Protein AF-A0A8J8DE01-F1 (afdb_monomer_lite)

Secondary structure (DSSP, 8-state):
--HHHHHHHHHHHHSSPP--S-SGGGSTT---S--TT-HHHHHHHHHHHGGGGGTPPPPP------TTSSHHHHHHHHHHHHHHHHHHTT---------TTT-

Sequence (103 aa):
MDDNYLDSIFEKYLHDKKIFKNKEVLRHSYTPRELPHRREQIENLAHILVPVLRGETPSNVFVYGKTGTGKTVTIKFVTEELKKISQKYNVPVDVIYVNCEIV

Structure (mmCIF, N/CA/C/O backbone):
data_AF-A0A8J8DE01-F1
#
_entry.id   AF-A0A8J8DE01-F1
#
loop_
_atom_site.group_PDB
_atom_site.id
_atom_site.type_symbol
_atom_site.label_atom_id
_atom_site.label_alt_id
_atom_site.label_comp_id
_atom_site.label_asym_id
_atom_site.label_entity_id
_atom_site.label_seq_id
_atom_site.pdbx_PDB_ins_code
_atom_site.Cartn_x
_atom_site.Cartn_y
_atom_site.Cartn_z
_atom_site.occupancy
_atom_site.B_iso_or_equiv
_atom_site.auth_seq_id
_atom_site.auth_comp_id
_atom_site.auth_asym_id
_atom_site.auth_atom_id
_atom_site.pdbx_PDB_model_num
ATOM 1 N N . MET A 1 1 ? -6.952 -24.164 -40.748 1.00 56.97 1 MET A N 1
ATOM 2 C CA . MET A 1 1 ? -5.780 -23.927 -39.883 1.00 56.97 1 MET A CA 1
ATOM 3 C C . MET A 1 1 ? -5.705 -25.150 -39.008 1.00 56.97 1 MET A C 1
ATOM 5 O O . MET A 1 1 ? -6.675 -25.399 -38.311 1.00 56.97 1 MET A O 1
ATOM 9 N N . ASP A 1 2 ? -4.666 -25.961 -39.166 1.00 64.50 2 ASP A N 1
ATOM 10 C CA . ASP A 1 2 ? -4.560 -27.236 -38.457 1.00 64.50 2 ASP A CA 1
ATOM 11 C C . ASP A 1 2 ? -4.317 -26.967 -36.969 1.00 64.50 2 ASP A C 1
ATOM 13 O O . ASP A 1 2 ? -3.344 -26.292 -36.625 1.00 64.50 2 ASP A O 1
ATOM 17 N N . ASP A 1 3 ? -5.185 -27.486 -36.098 1.00 65.81 3 ASP A N 1
ATOM 18 C CA . ASP A 1 3 ? -5.088 -27.327 -34.637 1.00 65.81 3 ASP A CA 1
ATOM 19 C C . ASP A 1 3 ? -3.693 -27.728 -34.104 1.00 65.81 3 ASP A C 1
ATOM 21 O O . ASP A 1 3 ? -3.128 -27.061 -33.239 1.00 65.81 3 ASP A O 1
ATOM 25 N N . ASN A 1 4 ? -3.047 -28.704 -34.754 1.00 76.12 4 ASN A N 1
ATOM 26 C CA . ASN A 1 4 ? -1.688 -29.169 -34.449 1.00 76.12 4 ASN A CA 1
ATOM 27 C C . ASN A 1 4 ? -0.580 -28.104 -34.606 1.00 76.12 4 ASN A C 1
ATOM 29 O O . ASN A 1 4 ? 0.492 -28.233 -34.010 1.00 76.12 4 ASN A O 1
ATOM 33 N N . TYR A 1 5 ? -0.784 -27.061 -35.420 1.00 85.12 5 TYR A N 1
ATOM 34 C CA . TYR A 1 5 ? 0.224 -26.011 -35.611 1.00 85.12 5 TYR A CA 1
ATOM 35 C C . TYR A 1 5 ? 0.331 -25.111 -34.378 1.00 85.12 5 TYR A C 1
ATOM 37 O O . TYR A 1 5 ? 1.440 -24.810 -33.929 1.00 85.12 5 TYR A O 1
ATOM 45 N N . LEU A 1 6 ? -0.811 -24.718 -33.807 1.00 85.25 6 LEU A N 1
ATOM 46 C CA . LEU A 1 6 ? -0.847 -23.894 -32.600 1.00 85.25 6 LEU A CA 1
ATOM 47 C C . LEU A 1 6 ? -0.231 -24.644 -31.418 1.00 85.25 6 LEU A C 1
ATOM 49 O O . LEU A 1 6 ? 0.622 -24.079 -30.734 1.00 85.25 6 LEU A O 1
ATOM 53 N N . ASP A 1 7 ? -0.567 -25.923 -31.255 1.00 86.62 7 ASP A N 1
ATOM 54 C CA . ASP A 1 7 ? -0.002 -26.776 -30.204 1.00 86.62 7 ASP A CA 1
ATOM 55 C C . ASP A 1 7 ? 1.530 -26.835 -30.289 1.00 86.62 7 ASP A C 1
ATOM 57 O O . ASP A 1 7 ? 2.225 -26.611 -29.297 1.00 86.62 7 ASP A O 1
ATOM 61 N N . SER A 1 8 ? 2.079 -27.007 -31.497 1.00 85.81 8 SER A N 1
ATOM 62 C CA . SER A 1 8 ? 3.534 -27.040 -31.711 1.00 85.81 8 SER A CA 1
ATOM 63 C C . SER A 1 8 ? 4.242 -25.719 -31.368 1.00 85.81 8 SER A C 1
ATOM 65 O O . SER A 1 8 ? 5.381 -25.718 -30.892 1.00 85.81 8 SER A O 1
ATOM 67 N N . ILE A 1 9 ? 3.570 -24.580 -31.578 1.00 90.19 9 ILE A N 1
ATOM 68 C CA . ILE A 1 9 ? 4.089 -23.252 -31.234 1.00 90.19 9 ILE A CA 1
ATOM 69 C C . ILE A 1 9 ? 4.094 -23.056 -29.719 1.00 90.19 9 ILE A C 1
ATOM 71 O O . ILE A 1 9 ? 5.094 -22.589 -29.165 1.00 90.19 9 ILE A O 1
ATOM 75 N N . PHE A 1 10 ? 2.992 -23.391 -29.046 1.00 88.00 10 PHE A N 1
ATOM 76 C CA . PHE A 1 10 ? 2.889 -23.229 -27.598 1.00 88.00 10 PHE A CA 1
ATOM 77 C C . PHE A 1 10 ? 3.872 -24.140 -26.860 1.00 88.00 10 PHE A C 1
ATOM 79 O O . PHE A 1 10 ? 4.548 -23.659 -25.951 1.00 88.00 10 PHE A O 1
ATOM 86 N N . GLU A 1 11 ? 4.039 -25.391 -27.299 1.00 86.62 11 GLU A N 1
ATOM 87 C CA . GLU A 1 11 ? 5.036 -26.328 -26.758 1.00 86.62 11 GLU A CA 1
ATOM 88 C C . GLU A 1 11 ? 6.465 -25.775 -26.865 1.00 86.62 11 GLU A C 1
ATOM 90 O O . GLU A 1 11 ? 7.221 -25.759 -25.888 1.00 86.62 11 GLU A O 1
ATOM 95 N N . LYS A 1 12 ? 6.824 -25.207 -28.024 1.00 86.56 12 LYS A N 1
ATOM 96 C CA . LYS A 1 12 ? 8.128 -24.558 -28.221 1.00 86.56 12 LYS A CA 1
ATOM 97 C C . LYS A 1 12 ? 8.368 -23.430 -27.210 1.00 86.56 12 LYS A C 1
ATOM 99 O O . LYS A 1 12 ? 9.448 -23.354 -26.629 1.00 86.56 12 LYS A O 1
ATOM 104 N N . TYR A 1 13 ? 7.377 -22.569 -26.978 1.00 85.50 13 TYR A N 1
ATOM 105 C CA . TYR A 1 13 ? 7.506 -21.453 -26.033 1.00 85.50 13 TYR A CA 1
ATOM 106 C C . TYR A 1 13 ? 7.417 -21.875 -24.560 1.00 85.50 13 TYR A C 1
ATOM 108 O O . TYR A 1 13 ? 7.962 -21.190 -23.691 1.00 85.50 13 TYR A O 1
ATOM 116 N N . LEU A 1 14 ? 6.753 -22.991 -24.251 1.00 83.06 14 LEU A N 1
ATOM 117 C CA . LEU A 1 14 ? 6.663 -23.529 -22.893 1.00 83.06 14 LEU A CA 1
ATOM 118 C C . LEU A 1 14 ? 8.020 -24.066 -22.409 1.00 83.06 14 LEU A C 1
ATOM 120 O O . LEU A 1 14 ? 8.375 -23.895 -21.235 1.00 83.06 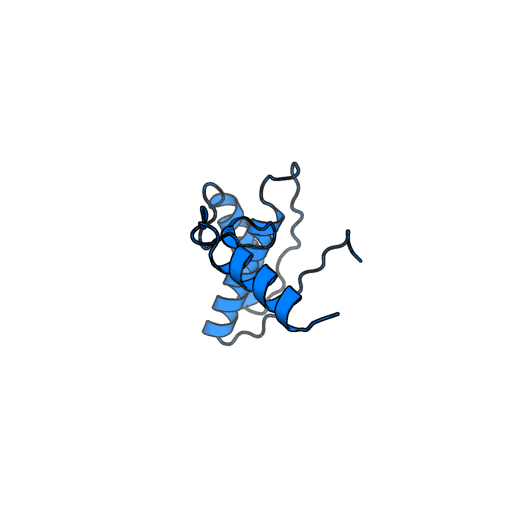14 LEU A O 1
ATOM 124 N N . HIS A 1 15 ? 8.767 -24.687 -23.326 1.00 81.19 15 HIS A N 1
ATOM 125 C CA . HIS A 1 15 ? 10.053 -25.334 -23.071 1.00 81.19 15 HIS A CA 1
ATOM 126 C C . HIS A 1 15 ? 11.275 -24.415 -23.217 1.00 81.19 15 HIS A C 1
ATOM 128 O O . HIS A 1 15 ? 12.392 -24.834 -22.897 1.00 81.19 15 HIS A O 1
ATOM 134 N N . ASP A 1 16 ? 11.089 -23.160 -23.632 1.00 81.56 16 ASP A N 1
ATOM 135 C CA . ASP A 1 16 ? 12.172 -22.179 -23.676 1.00 81.56 16 ASP A CA 1
ATOM 136 C C . ASP A 1 16 ? 12.808 -21.976 -22.290 1.00 81.56 16 ASP A C 1
ATOM 138 O O . ASP A 1 16 ? 12.145 -21.927 -21.245 1.00 81.56 16 ASP A O 1
ATOM 142 N N . LYS A 1 17 ? 14.139 -21.832 -22.270 1.00 79.69 17 LYS A N 1
ATOM 143 C CA . LYS A 1 17 ? 14.902 -21.638 -21.029 1.00 79.69 17 LYS A CA 1
ATOM 144 C C . LYS A 1 17 ? 14.420 -20.389 -20.288 1.00 79.69 17 LYS A C 1
ATOM 146 O O . LYS A 1 17 ? 14.578 -19.258 -20.748 1.00 79.69 17 LYS A O 1
ATOM 151 N N . LYS A 1 18 ? 13.893 -20.586 -19.079 1.00 82.00 18 LYS A N 1
ATOM 152 C CA . LYS A 1 18 ? 13.427 -19.496 -18.213 1.00 82.00 18 LYS A CA 1
ATOM 153 C C . LYS A 1 18 ? 14.609 -18.877 -17.460 1.00 82.00 18 LYS A C 1
ATOM 155 O O . LYS A 1 18 ? 15.245 -19.543 -16.653 1.00 82.00 18 LYS A O 1
ATOM 160 N N . ILE A 1 19 ? 14.872 -17.587 -17.692 1.00 88.50 19 ILE A N 1
ATOM 161 C CA . ILE A 1 19 ? 15.875 -16.803 -16.935 1.00 88.50 19 ILE A CA 1
ATOM 162 C C . ILE A 1 19 ? 15.341 -16.414 -15.546 1.00 88.50 19 ILE A C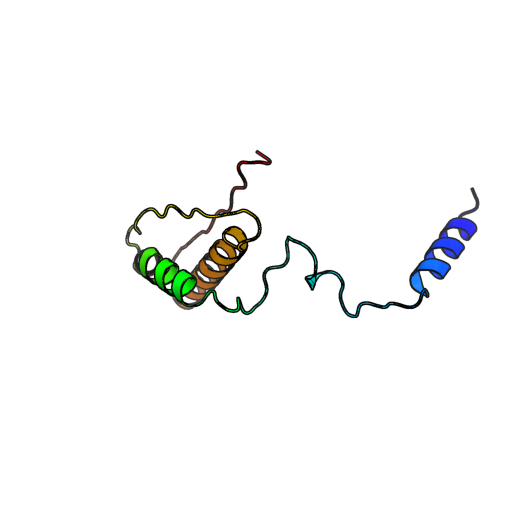 1
ATOM 164 O O . ILE A 1 19 ? 16.076 -16.369 -14.565 1.00 88.50 19 ILE A O 1
ATOM 168 N N . PHE A 1 20 ? 14.042 -16.130 -15.452 1.00 89.31 20 PHE A N 1
ATOM 169 C CA . PHE A 1 20 ? 13.410 -15.647 -14.229 1.00 89.31 20 PHE A CA 1
ATOM 170 C C . PHE A 1 20 ? 12.743 -16.792 -13.472 1.00 89.31 20 PHE A C 1
ATOM 172 O O . PHE A 1 20 ? 11.930 -17.517 -14.044 1.00 89.31 20 PHE A O 1
ATOM 179 N N . LYS A 1 21 ? 13.002 -16.886 -12.162 1.00 88.69 21 LYS A N 1
ATOM 180 C CA . LYS A 1 21 ? 12.271 -17.794 -11.265 1.00 88.69 21 LYS A CA 1
ATOM 181 C C . LYS A 1 21 ? 10.805 -17.377 -11.101 1.00 88.69 21 LYS A C 1
ATOM 183 O O . LYS A 1 21 ? 9.922 -18.224 -11.100 1.00 88.69 21 LYS A O 1
ATOM 188 N N . ASN A 1 22 ? 10.549 -16.076 -10.971 1.00 88.94 22 ASN A N 1
ATOM 189 C CA . ASN A 1 22 ? 9.207 -15.504 -10.936 1.00 88.94 22 ASN A CA 1
ATOM 190 C C . ASN A 1 22 ? 9.249 -14.086 -11.527 1.00 88.94 22 ASN A C 1
ATOM 192 O O . ASN A 1 22 ? 9.898 -13.216 -10.957 1.00 88.94 22 ASN A O 1
ATOM 196 N N . LYS A 1 23 ? 8.586 -13.854 -12.666 1.00 89.31 23 LYS A N 1
ATOM 197 C CA . LYS A 1 23 ? 8.515 -12.523 -13.302 1.00 89.31 23 LYS A CA 1
ATOM 198 C C . LYS A 1 23 ? 7.512 -11.591 -12.618 1.00 89.31 23 LYS A C 1
ATOM 200 O O . LYS A 1 23 ? 7.631 -10.378 -12.746 1.00 89.31 23 LYS A O 1
ATOM 205 N N . GLU A 1 24 ? 6.550 -12.137 -11.877 1.00 89.31 24 GLU A N 1
ATOM 206 C CA . GLU A 1 24 ? 5.452 -11.365 -11.289 1.00 89.31 24 GLU A CA 1
ATOM 207 C C . GLU A 1 24 ? 5.938 -10.362 -10.237 1.00 89.31 24 GLU A C 1
ATOM 209 O O . GLU A 1 24 ? 5.371 -9.282 -10.118 1.00 89.31 24 GLU A O 1
ATOM 214 N N . VAL A 1 25 ? 7.047 -10.658 -9.548 1.00 90.56 25 VAL A N 1
ATOM 215 C CA . VAL A 1 25 ? 7.642 -9.755 -8.543 1.00 90.56 25 VAL A CA 1
ATOM 216 C C . VAL A 1 25 ? 8.202 -8.459 -9.138 1.00 90.56 25 VAL A C 1
ATOM 218 O O . VAL A 1 25 ? 8.464 -7.515 -8.401 1.00 90.56 25 VAL A O 1
ATOM 221 N N . LEU A 1 26 ? 8.407 -8.412 -10.458 1.00 89.50 26 LEU A N 1
ATOM 222 C CA . LEU A 1 26 ? 8.908 -7.236 -11.174 1.00 89.50 26 LEU A CA 1
ATOM 223 C C . LEU A 1 26 ? 7.776 -6.356 -11.719 1.00 89.50 26 LEU A C 1
ATOM 225 O O . LEU A 1 26 ? 8.040 -5.290 -12.275 1.00 89.50 26 LEU A O 1
ATOM 229 N N . ARG A 1 27 ? 6.513 -6.786 -11.603 1.00 89.31 27 ARG A N 1
ATOM 230 C CA . ARG A 1 27 ? 5.378 -5.977 -12.053 1.00 89.31 27 ARG A CA 1
ATOM 231 C C . ARG A 1 27 ? 5.160 -4.799 -11.110 1.00 89.31 27 ARG A C 1
ATOM 233 O O . ARG A 1 27 ? 5.225 -4.939 -9.896 1.00 89.31 27 ARG A O 1
ATOM 240 N N . HIS A 1 28 ? 4.762 -3.660 -11.670 1.00 82.56 28 HIS A N 1
ATOM 241 C CA . HIS A 1 28 ? 4.399 -2.454 -10.912 1.00 82.56 28 HIS A CA 1
ATOM 242 C C . HIS A 1 28 ? 3.246 -2.665 -9.915 1.00 82.56 28 HIS A C 1
ATOM 244 O O . HIS A 1 28 ? 3.092 -1.896 -8.970 1.00 82.56 28 HIS A O 1
ATOM 250 N N . SER A 1 29 ? 2.418 -3.689 -10.135 1.00 82.88 29 SER A N 1
ATOM 251 C CA . SER A 1 29 ? 1.315 -4.068 -9.253 1.00 82.88 29 SER A CA 1
ATOM 252 C C . SER A 1 29 ? 1.754 -4.887 -8.039 1.00 82.88 29 SER A C 1
ATOM 254 O O . SER A 1 29 ? 0.937 -5.119 -7.153 1.00 82.88 29 SER A O 1
ATOM 256 N N . TYR A 1 30 ? 3.003 -5.358 -8.001 1.00 86.94 30 TYR A N 1
ATOM 257 C CA . TYR A 1 30 ? 3.507 -6.170 -6.905 1.00 86.94 30 TYR A CA 1
ATOM 258 C C . TYR A 1 30 ? 3.865 -5.297 -5.698 1.00 86.94 30 TYR A C 1
ATOM 260 O O . TYR A 1 30 ? 4.731 -4.424 -5.775 1.00 86.94 30 TYR A O 1
ATOM 268 N N . THR A 1 31 ? 3.222 -5.570 -4.564 1.00 85.81 31 THR A N 1
ATOM 269 C CA . THR A 1 31 ? 3.585 -4.997 -3.263 1.00 85.81 31 THR A CA 1
ATOM 270 C C . THR A 1 31 ? 4.487 -6.001 -2.530 1.00 85.81 31 THR A C 1
ATOM 272 O O . THR A 1 31 ? 4.038 -7.111 -2.235 1.00 85.81 31 THR A O 1
ATOM 275 N N . PRO A 1 32 ? 5.763 -5.676 -2.246 1.00 86.12 32 PRO A N 1
ATOM 276 C CA . PRO A 1 32 ? 6.650 -6.567 -1.506 1.00 86.12 32 PRO A CA 1
ATOM 277 C C . PRO A 1 32 ? 6.247 -6.658 -0.027 1.00 86.12 32 PRO A C 1
ATOM 279 O O . PRO A 1 32 ? 5.586 -5.775 0.512 1.00 86.12 32 PRO A O 1
ATOM 282 N N . ARG A 1 33 ? 6.703 -7.719 0.653 1.00 85.25 33 ARG A N 1
ATOM 283 C CA . ARG A 1 33 ? 6.456 -7.925 2.094 1.00 85.25 33 ARG A CA 1
ATOM 284 C C . ARG A 1 33 ? 7.197 -6.939 2.996 1.00 85.25 33 ARG A C 1
ATOM 286 O O . ARG A 1 33 ? 6.774 -6.716 4.120 1.00 85.25 33 ARG A O 1
ATOM 293 N N . GLU A 1 34 ? 8.312 -6.397 2.524 1.00 87.31 34 GLU A N 1
ATOM 294 C CA . GLU A 1 34 ? 9.086 -5.384 3.232 1.00 87.31 34 GLU A CA 1
ATOM 295 C C . GLU A 1 34 ? 9.413 -4.250 2.264 1.00 87.31 34 GLU A C 1
ATOM 297 O O . GLU A 1 34 ? 9.769 -4.487 1.106 1.00 87.31 34 GLU A O 1
ATOM 302 N N . LEU A 1 35 ? 9.292 -3.015 2.752 1.00 89.75 35 LEU A N 1
ATOM 303 C CA . LEU A 1 35 ? 9.677 -1.811 2.029 1.00 89.75 35 LEU A CA 1
ATOM 304 C C . LEU A 1 35 ? 10.969 -1.249 2.638 1.00 89.75 35 LEU A C 1
ATOM 306 O O . LEU A 1 35 ? 10.918 -0.564 3.668 1.00 89.75 35 LEU A O 1
ATOM 310 N N . PRO A 1 36 ? 12.138 -1.524 2.029 1.00 89.38 36 PRO A N 1
ATOM 311 C CA . PRO A 1 36 ? 13.400 -1.026 2.553 1.00 89.38 36 PRO A CA 1
ATOM 312 C C . PRO A 1 36 ? 13.413 0.508 2.533 1.00 89.38 36 PRO A C 1
ATOM 314 O O . PRO A 1 36 ? 12.859 1.142 1.635 1.00 89.38 36 PRO A O 1
ATOM 317 N N . HIS A 1 37 ? 14.042 1.110 3.546 1.00 91.44 37 HIS A N 1
ATOM 318 C CA . HIS A 1 37 ? 14.181 2.568 3.701 1.00 91.44 37 HIS A CA 1
ATOM 319 C C . HIS A 1 37 ? 12.861 3.360 3.793 1.00 91.44 37 HIS A C 1
ATOM 321 O O . HIS A 1 37 ? 12.860 4.572 3.594 1.00 91.44 37 HIS A O 1
ATOM 327 N N . ARG A 1 38 ? 11.737 2.700 4.112 1.00 94.12 38 ARG A N 1
ATOM 328 C CA . ARG A 1 38 ? 10.417 3.343 4.268 1.00 94.12 38 ARG A CA 1
ATOM 329 C C . ARG A 1 38 ? 9.842 3.282 5.683 1.00 94.12 38 ARG A C 1
ATOM 331 O O . ARG A 1 38 ? 8.701 3.681 5.885 1.00 94.12 38 ARG A O 1
ATOM 338 N N . ARG A 1 39 ? 10.628 2.821 6.664 1.00 93.81 39 ARG A N 1
ATOM 339 C CA . ARG A 1 39 ? 10.175 2.601 8.052 1.00 93.81 39 ARG A CA 1
ATOM 340 C C . ARG A 1 39 ? 9.550 3.844 8.682 1.00 93.81 39 ARG A C 1
ATOM 342 O O . ARG A 1 39 ? 8.434 3.760 9.166 1.00 93.81 39 ARG A O 1
ATOM 349 N N . GLU A 1 40 ? 10.213 4.991 8.584 1.00 95.69 40 GLU A N 1
ATOM 350 C CA . GLU A 1 40 ? 9.714 6.251 9.152 1.00 95.69 40 GLU A CA 1
ATOM 351 C C . GLU A 1 40 ? 8.370 6.676 8.533 1.00 95.69 40 GLU A C 1
ATOM 353 O O . GLU A 1 40 ? 7.438 7.052 9.236 1.00 95.69 40 GLU A O 1
ATOM 358 N N . GLN A 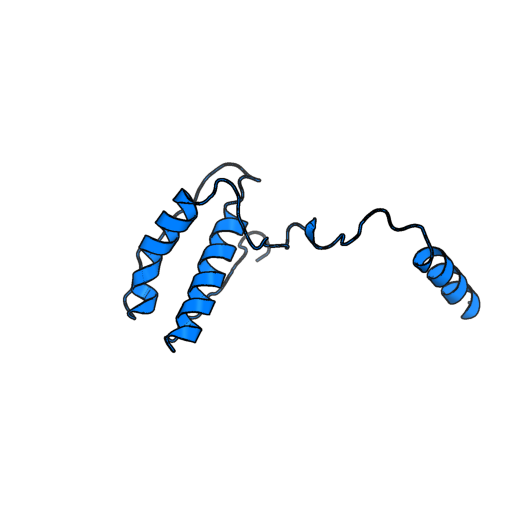1 41 ? 8.226 6.573 7.205 1.00 95.81 41 GLN A N 1
ATOM 359 C CA . GLN A 1 41 ? 6.962 6.929 6.550 1.00 95.81 41 GLN A CA 1
ATOM 360 C C . GLN A 1 41 ? 5.840 5.940 6.888 1.00 95.81 41 GLN A C 1
ATOM 362 O O . GLN A 1 41 ? 4.690 6.354 7.015 1.00 95.81 41 GLN A O 1
ATOM 367 N N . ILE A 1 42 ? 6.169 4.654 7.045 1.00 95.94 42 ILE A N 1
ATOM 368 C CA . ILE A 1 42 ? 5.231 3.619 7.496 1.00 95.94 42 ILE A CA 1
ATOM 369 C C . ILE A 1 42 ? 4.755 3.918 8.918 1.00 95.94 42 ILE A C 1
ATOM 371 O O . ILE A 1 42 ? 3.554 3.894 9.166 1.00 95.94 42 ILE A O 1
ATOM 375 N N . GLU A 1 43 ? 5.672 4.238 9.829 1.00 96.25 43 GLU A N 1
ATOM 376 C CA . GLU A 1 43 ? 5.365 4.548 11.227 1.00 96.25 43 GLU A CA 1
ATOM 377 C C . GLU A 1 43 ? 4.483 5.795 11.350 1.00 96.25 43 GLU A C 1
ATOM 379 O O . GLU A 1 43 ? 3.450 5.755 12.017 1.00 96.25 43 GLU A O 1
ATOM 384 N N . ASN A 1 44 ? 4.810 6.859 10.614 1.00 96.31 44 ASN A N 1
ATOM 385 C CA . ASN A 1 44 ? 4.007 8.081 10.586 1.00 96.31 44 ASN A CA 1
ATOM 386 C C . ASN A 1 44 ? 2.586 7.829 10.061 1.00 96.31 44 ASN A C 1
ATOM 388 O O . ASN A 1 44 ? 1.612 8.292 10.656 1.00 96.31 44 ASN A O 1
ATOM 392 N N . LEU A 1 45 ? 2.443 7.074 8.965 1.00 96.69 45 LEU A N 1
ATOM 393 C CA . LEU A 1 45 ? 1.125 6.710 8.436 1.00 96.69 45 LEU A CA 1
ATOM 394 C C . LEU A 1 45 ? 0.345 5.834 9.420 1.00 96.69 45 LEU A C 1
ATOM 396 O O . LEU A 1 45 ? -0.840 6.075 9.638 1.00 96.69 45 LEU A O 1
ATOM 400 N N . ALA A 1 46 ? 0.997 4.848 10.039 1.00 95.56 46 ALA A N 1
ATOM 401 C CA . ALA A 1 46 ? 0.367 3.977 11.024 1.00 95.56 46 ALA A CA 1
ATOM 402 C C . ALA A 1 46 ? -0.125 4.771 12.242 1.00 95.56 46 ALA A C 1
ATOM 404 O O . ALA A 1 46 ? -1.257 4.574 12.676 1.00 95.56 46 ALA A O 1
ATOM 405 N N . HIS A 1 47 ? 0.678 5.711 12.747 1.00 95.94 47 HIS A N 1
ATOM 406 C CA . HIS A 1 47 ? 0.298 6.580 13.859 1.00 95.94 47 HIS A CA 1
ATOM 407 C C . HIS A 1 47 ? -0.939 7.431 13.532 1.00 95.94 47 HIS A C 1
ATOM 409 O O . HIS A 1 47 ? -1.827 7.575 14.367 1.00 95.94 47 HIS A O 1
ATOM 415 N N . ILE A 1 48 ? -1.036 7.962 12.309 1.00 96.50 48 ILE A N 1
ATOM 416 C CA . ILE A 1 48 ? -2.193 8.765 11.884 1.00 96.50 48 ILE A CA 1
ATOM 417 C C . ILE A 1 48 ? -3.452 7.904 11.700 1.00 96.50 48 ILE A C 1
ATOM 419 O O . ILE A 1 48 ? -4.557 8.365 11.983 1.00 96.50 48 ILE A O 1
ATOM 423 N N . LEU A 1 49 ? -3.299 6.661 11.233 1.00 96.00 49 LEU A N 1
ATOM 424 C CA . LEU A 1 49 ? -4.414 5.762 10.922 1.00 96.00 49 LEU A CA 1
ATOM 425 C C . LEU A 1 49 ? -4.869 4.896 12.105 1.00 96.00 49 LEU A C 1
ATOM 427 O O . LEU A 1 49 ? -5.967 4.344 12.054 1.00 96.00 49 LEU A O 1
ATOM 431 N N . VAL A 1 50 ? -4.085 4.795 13.185 1.00 94.62 50 VAL A N 1
ATOM 432 C CA . VAL A 1 50 ? -4.441 3.997 14.372 1.00 94.62 50 VAL A CA 1
ATOM 433 C C . VAL A 1 50 ? -5.808 4.332 14.999 1.00 94.62 50 VAL A C 1
ATOM 435 O O . VAL A 1 50 ? -6.440 3.391 15.488 1.00 94.62 50 VAL A O 1
ATOM 438 N N . PRO A 1 51 ? -6.330 5.583 14.974 1.00 95.62 51 PRO A N 1
ATOM 439 C CA . PRO A 1 51 ? -7.650 5.890 15.536 1.00 95.62 51 PRO A CA 1
ATOM 440 C C . PRO A 1 51 ? -8.783 5.080 14.888 1.00 95.62 51 PRO A C 1
ATOM 442 O O . PRO A 1 51 ? -9.730 4.698 15.572 1.00 95.62 51 PRO A O 1
ATOM 445 N N . VAL A 1 52 ? -8.638 4.693 13.614 1.00 94.62 52 VAL A N 1
ATOM 446 C CA . VAL A 1 52 ? -9.617 3.853 12.896 1.00 94.62 52 VAL A CA 1
ATOM 447 C C . VAL A 1 52 ? -9.862 2.529 13.622 1.00 94.62 52 VAL A C 1
ATOM 449 O O . VAL A 1 52 ? -10.991 2.050 13.686 1.00 94.62 52 VAL A O 1
ATOM 452 N N . LEU A 1 53 ? -8.823 1.949 14.231 1.00 93.88 53 LEU A N 1
ATOM 453 C CA . LEU A 1 53 ? -8.937 0.695 14.984 1.00 93.88 53 LEU A CA 1
ATOM 454 C C . LEU A 1 53 ? -9.702 0.854 16.306 1.00 93.88 53 LEU A C 1
ATOM 456 O O . LEU A 1 53 ? -10.104 -0.143 16.898 1.00 93.88 53 LEU A O 1
ATOM 460 N N . ARG A 1 54 ? -9.905 2.088 16.774 1.00 92.56 54 ARG A N 1
ATOM 461 C CA . ARG A 1 54 ? -10.714 2.421 17.955 1.00 92.56 54 ARG A CA 1
ATOM 462 C C . ARG A 1 54 ? -12.134 2.858 17.584 1.00 92.56 54 ARG A C 1
ATOM 464 O O . ARG A 1 54 ? -12.911 3.184 18.473 1.00 92.56 54 ARG A O 1
ATOM 471 N N . GLY A 1 55 ? -12.474 2.870 16.292 1.00 90.56 55 GLY A N 1
ATOM 472 C CA . GLY A 1 55 ? -13.727 3.442 15.795 1.00 90.56 55 GLY A CA 1
ATOM 473 C C . GLY A 1 55 ? -13.734 4.975 15.784 1.00 90.56 55 GLY A C 1
ATOM 474 O O . GLY A 1 55 ? -14.797 5.580 15.687 1.00 90.56 55 GLY A O 1
ATOM 475 N N . GLU A 1 56 ? -12.564 5.605 15.891 1.00 93.81 56 GLU A N 1
ATOM 476 C CA . GLU A 1 56 ? -12.395 7.055 15.838 1.00 93.81 56 GLU A CA 1
ATOM 477 C C . GLU A 1 56 ? -12.021 7.506 14.418 1.00 93.81 56 GLU A C 1
ATOM 479 O O . GLU A 1 56 ? -11.428 6.762 13.631 1.00 93.81 56 GLU A O 1
ATOM 484 N N . THR A 1 57 ? -12.332 8.759 14.089 1.00 93.50 57 THR A N 1
ATOM 485 C CA . THR A 1 57 ? -11.978 9.351 12.795 1.00 93.50 57 THR A CA 1
ATOM 486 C C . THR A 1 57 ? -10.481 9.690 12.751 1.00 93.50 57 THR A C 1
ATOM 488 O O . THR A 1 57 ? -10.021 10.468 13.590 1.00 93.50 57 THR A O 1
ATOM 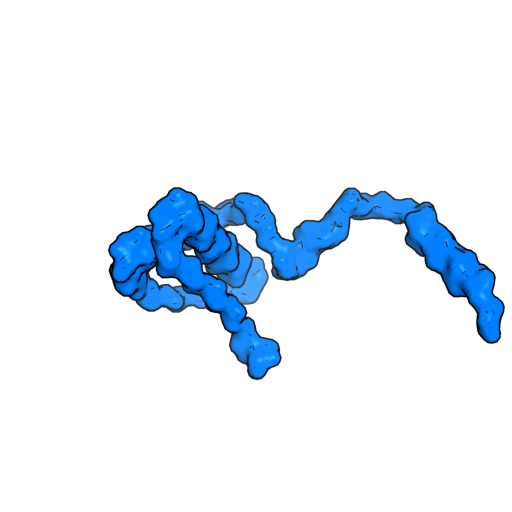491 N N . PRO A 1 58 ? -9.702 9.166 11.785 1.00 94.19 58 PRO A N 1
ATOM 492 C CA . PRO A 1 58 ? -8.298 9.531 11.622 1.00 94.19 58 PRO A CA 1
ATOM 493 C C . PRO A 1 58 ? -8.153 10.918 10.986 1.00 94.19 58 PRO A C 1
ATOM 495 O O . PRO A 1 58 ? -9.070 11.434 10.343 1.00 94.19 58 PRO A O 1
ATOM 498 N N . SER A 1 59 ? -6.960 11.500 11.090 1.00 94.88 59 SER A N 1
ATOM 499 C CA . SER A 1 59 ? -6.634 12.727 10.358 1.00 94.88 59 SER A CA 1
ATOM 500 C C . SER A 1 59 ? -6.446 12.457 8.864 1.00 94.88 59 SER A C 1
ATOM 502 O O . SER A 1 59 ? -5.880 11.440 8.462 1.00 94.88 59 SER A O 1
ATOM 504 N N . ASN A 1 60 ? -6.855 13.418 8.033 1.00 95.44 60 ASN A N 1
ATOM 505 C CA . ASN A 1 60 ? -6.572 13.389 6.599 1.00 95.44 60 ASN A CA 1
ATOM 506 C C . ASN A 1 60 ? -5.063 13.511 6.340 1.00 95.44 60 ASN A C 1
ATOM 508 O O . ASN A 1 60 ? -4.381 14.326 6.961 1.00 95.44 60 ASN A O 1
ATOM 512 N N . VAL A 1 61 ? -4.552 12.732 5.383 1.00 95.75 61 VAL A N 1
ATOM 513 C CA . VAL A 1 61 ? -3.129 12.705 5.018 1.00 95.75 61 VAL A CA 1
ATOM 514 C C . VAL A 1 61 ? -2.951 13.126 3.566 1.00 95.75 61 VAL A C 1
ATOM 516 O O . VAL A 1 61 ? -3.592 12.579 2.672 1.00 95.75 61 VAL A O 1
ATOM 519 N N . PHE A 1 62 ? -2.016 14.043 3.318 1.00 96.12 62 PHE A N 1
ATOM 520 C CA . PHE A 1 62 ? -1.577 14.402 1.973 1.00 96.12 62 PHE A CA 1
ATOM 521 C C . PHE A 1 62 ? -0.128 13.956 1.746 1.00 96.12 62 PHE A C 1
ATOM 523 O O . PHE A 1 62 ? 0.792 14.443 2.401 1.00 96.12 62 PHE A O 1
ATOM 530 N N . VAL A 1 63 ? 0.085 13.017 0.819 1.00 95.38 63 VAL A N 1
ATOM 531 C CA . VAL A 1 63 ? 1.408 12.439 0.524 1.00 95.38 63 VAL A CA 1
ATOM 532 C C . VAL A 1 63 ? 1.911 12.944 -0.827 1.00 95.38 63 VAL A C 1
ATOM 534 O O . VAL A 1 63 ? 1.286 12.702 -1.857 1.00 95.38 63 VAL A O 1
ATOM 537 N N . TYR A 1 64 ? 3.083 13.582 -0.848 1.00 95.88 64 TYR A N 1
ATOM 538 C CA . TYR A 1 64 ? 3.689 14.150 -2.057 1.00 95.88 64 TYR A CA 1
ATOM 539 C C . TYR A 1 64 ? 5.140 13.687 -2.261 1.00 95.88 64 TYR A C 1
ATOM 541 O O . TYR A 1 64 ? 5.766 13.093 -1.385 1.00 95.88 64 TYR A O 1
ATOM 549 N N . GLY A 1 65 ? 5.671 13.904 -3.468 1.00 95.00 65 GLY A N 1
ATOM 550 C CA . GLY A 1 65 ? 7.055 13.580 -3.832 1.00 95.00 65 GLY A CA 1
ATOM 551 C C . GLY A 1 65 ? 7.203 13.138 -5.288 1.00 95.00 65 GLY A C 1
ATOM 552 O O . GLY A 1 65 ? 6.211 12.853 -5.958 1.00 95.00 65 GLY A O 1
ATOM 553 N N . LYS A 1 66 ? 8.446 13.021 -5.772 1.00 95.81 66 LYS A N 1
ATOM 554 C CA . LYS A 1 66 ? 8.761 12.619 -7.161 1.00 95.81 66 LYS A CA 1
ATOM 555 C C . LYS A 1 66 ? 8.147 11.264 -7.544 1.00 95.81 66 LYS A C 1
ATOM 557 O O . LYS A 1 66 ? 7.859 10.438 -6.677 1.00 95.81 66 LYS A O 1
ATOM 562 N N . THR A 1 67 ? 7.915 11.026 -8.831 1.00 91.75 67 THR A N 1
ATOM 563 C CA . THR A 1 67 ? 7.465 9.722 -9.350 1.00 91.75 67 THR A CA 1
ATOM 564 C C . THR A 1 67 ? 8.499 8.628 -9.053 1.00 91.75 67 THR A C 1
ATOM 566 O O . THR A 1 67 ? 9.669 8.913 -8.814 1.00 91.75 67 THR A O 1
ATOM 569 N N . GLY A 1 68 ? 8.056 7.371 -8.954 1.00 87.81 68 GLY A N 1
ATOM 570 C CA . GLY A 1 68 ? 8.950 6.241 -8.660 1.00 87.81 68 GLY A CA 1
ATOM 571 C C . GLY A 1 68 ? 9.494 6.168 -7.225 1.00 87.81 68 GLY A C 1
ATOM 572 O O . GLY A 1 68 ? 10.163 5.204 -6.883 1.00 87.81 68 GLY A O 1
ATOM 573 N N . THR A 1 69 ? 9.171 7.116 -6.336 1.00 92.12 69 THR A N 1
ATOM 574 C CA . THR A 1 69 ? 9.656 7.080 -4.942 1.00 92.12 69 THR A CA 1
ATOM 575 C C . THR A 1 69 ? 8.905 6.091 -4.046 1.00 92.12 69 THR A C 1
ATOM 577 O O . THR A 1 69 ? 9.238 5.956 -2.877 1.00 92.12 69 THR A O 1
ATOM 580 N N . GLY A 1 70 ? 7.893 5.380 -4.540 1.00 91.62 70 GLY A N 1
ATOM 581 C CA . GLY A 1 70 ? 7.195 4.366 -3.742 1.00 91.62 70 GLY A CA 1
ATOM 582 C C . GLY A 1 70 ? 6.112 4.906 -2.800 1.00 91.62 70 GLY A C 1
ATOM 583 O O . GLY A 1 70 ? 5.748 4.238 -1.836 1.00 91.62 70 GLY A O 1
ATOM 584 N N . LYS A 1 71 ? 5.547 6.086 -3.085 1.00 95.12 71 LYS A N 1
ATOM 585 C CA . LYS A 1 71 ? 4.378 6.620 -2.356 1.00 95.12 71 LYS A CA 1
ATOM 586 C C . LYS A 1 71 ? 3.202 5.637 -2.388 1.00 95.12 71 LYS A C 1
ATOM 588 O O . LYS A 1 71 ? 2.728 5.206 -1.346 1.00 95.12 71 LYS A O 1
ATOM 593 N N . THR A 1 72 ? 2.798 5.220 -3.590 1.00 93.44 72 THR A N 1
ATOM 594 C CA . THR A 1 72 ? 1.663 4.309 -3.801 1.00 93.44 72 THR A CA 1
ATOM 595 C C . THR A 1 72 ? 1.867 2.964 -3.112 1.00 93.44 72 THR A C 1
ATOM 597 O O . THR A 1 72 ? 0.954 2.480 -2.453 1.00 93.44 72 THR A O 1
ATOM 600 N N . VAL A 1 73 ? 3.062 2.371 -3.225 1.00 93.31 73 VAL A N 1
ATOM 601 C CA . VAL A 1 73 ? 3.342 1.072 -2.595 1.00 93.31 73 VAL A CA 1
ATOM 602 C C . VAL A 1 73 ? 3.363 1.177 -1.068 1.00 93.31 73 VAL A C 1
ATOM 604 O O . VAL A 1 73 ? 2.850 0.289 -0.403 1.00 93.31 73 VAL A O 1
ATOM 607 N N . THR A 1 74 ? 3.859 2.289 -0.512 1.00 94.94 74 THR A N 1
ATOM 608 C CA . THR A 1 74 ? 3.859 2.524 0.943 1.00 94.94 74 THR A CA 1
ATOM 609 C C . THR A 1 74 ? 2.438 2.653 1.480 1.00 94.94 74 THR A C 1
ATOM 611 O O . THR A 1 74 ? 2.104 2.014 2.472 1.00 94.94 74 THR A O 1
ATOM 614 N N . ILE A 1 75 ? 1.581 3.425 0.802 1.00 94.75 75 ILE A N 1
ATOM 615 C CA . ILE A 1 75 ? 0.178 3.590 1.205 1.00 94.75 75 ILE A CA 1
ATOM 616 C C . ILE A 1 75 ? -0.552 2.246 1.151 1.00 94.75 75 ILE A C 1
ATOM 618 O O . ILE A 1 75 ? -1.188 1.877 2.131 1.00 94.75 75 ILE A O 1
ATOM 622 N N . LYS A 1 76 ? -0.417 1.496 0.046 1.00 93.56 76 LYS A N 1
ATOM 623 C CA . LYS A 1 76 ? -1.029 0.163 -0.093 1.00 93.56 76 LYS A CA 1
ATOM 624 C C . LYS A 1 76 ? -0.559 -0.798 0.994 1.00 93.56 76 LYS A C 1
ATOM 626 O O . LYS A 1 76 ? -1.379 -1.470 1.599 1.00 93.56 76 LYS A O 1
ATOM 631 N N . PHE A 1 77 ? 0.742 -0.820 1.274 1.00 94.44 77 PHE A N 1
ATOM 632 C CA . PHE A 1 77 ? 1.306 -1.666 2.320 1.00 94.44 77 PHE A CA 1
ATOM 633 C C . PHE A 1 77 ? 0.704 -1.348 3.697 1.00 94.44 77 PHE A C 1
ATOM 635 O O . PHE A 1 77 ? 0.209 -2.242 4.375 1.00 94.44 77 PHE A O 1
ATOM 642 N N . VAL A 1 78 ? 0.685 -0.072 4.100 1.00 95.25 78 VAL A N 1
ATOM 643 C CA . VAL A 1 78 ? 0.157 0.328 5.416 1.00 95.25 78 VAL A CA 1
ATOM 644 C C . VAL A 1 78 ? -1.336 0.030 5.538 1.00 95.25 78 VAL A C 1
ATOM 646 O O . VAL A 1 78 ? -1.777 -0.450 6.579 1.00 95.25 78 VAL A O 1
ATOM 649 N N . T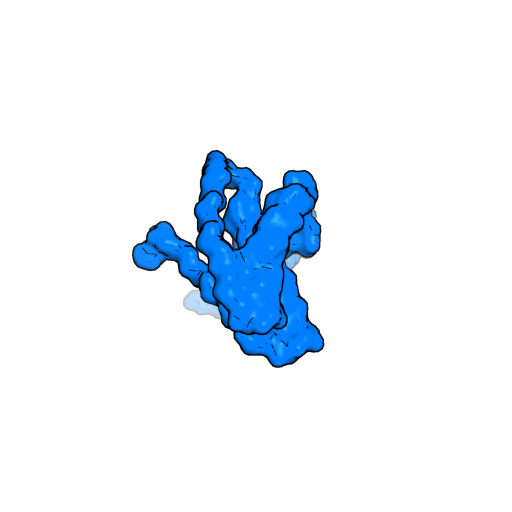HR A 1 79 ? -2.127 0.287 4.495 1.00 94.44 79 THR A N 1
ATOM 650 C CA . THR A 1 79 ? -3.571 0.034 4.549 1.00 94.44 79 THR A CA 1
ATOM 651 C C . THR A 1 79 ? -3.917 -1.456 4.488 1.00 94.44 79 THR A C 1
ATOM 653 O O . THR A 1 79 ? -4.878 -1.881 5.130 1.00 94.44 79 THR A O 1
ATOM 656 N N . GLU A 1 80 ? -3.123 -2.275 3.792 1.00 94.00 80 GLU A N 1
ATOM 657 C CA . GLU A 1 80 ? -3.229 -3.738 3.845 1.00 94.00 80 GLU A CA 1
ATOM 658 C C . GLU A 1 80 ? -2.942 -4.268 5.256 1.00 94.00 80 GLU A C 1
ATOM 660 O O . GLU A 1 80 ? -3.702 -5.094 5.763 1.00 94.00 80 GLU A O 1
ATOM 665 N N . GLU A 1 81 ? -1.894 -3.773 5.921 1.00 93.94 81 GLU A N 1
ATOM 666 C CA . GLU A 1 81 ? -1.598 -4.136 7.312 1.00 93.94 81 GLU A CA 1
ATOM 667 C C . GLU A 1 81 ? -2.690 -3.652 8.276 1.00 93.94 81 GLU A C 1
ATOM 669 O O . GLU A 1 81 ? -3.127 -4.415 9.140 1.00 93.94 81 GLU A O 1
ATOM 674 N N . LEU A 1 82 ? -3.217 -2.438 8.083 1.00 95.00 82 LEU A N 1
ATOM 675 C CA . LEU A 1 82 ? -4.353 -1.925 8.853 1.00 95.00 82 LEU A CA 1
ATOM 676 C C . LEU A 1 82 ? -5.566 -2.861 8.748 1.00 95.00 82 LEU A C 1
ATOM 678 O O . LEU A 1 82 ? -6.179 -3.179 9.766 1.00 95.00 82 LEU A O 1
ATOM 682 N N . LYS A 1 83 ? -5.874 -3.354 7.541 1.00 94.88 83 LYS A N 1
ATOM 683 C CA . LYS A 1 83 ? -6.972 -4.302 7.304 1.00 94.88 83 LYS A CA 1
ATOM 684 C C . LYS A 1 83 ? -6.721 -5.671 7.947 1.00 94.88 83 LYS A C 1
ATOM 686 O O . LYS A 1 83 ? -7.644 -6.288 8.470 1.00 94.88 83 LYS A O 1
ATOM 691 N N . LYS A 1 84 ? -5.479 -6.164 7.949 1.00 94.19 84 LYS A N 1
ATOM 692 C CA . LYS A 1 84 ? -5.130 -7.413 8.657 1.00 94.19 84 LYS A CA 1
ATOM 693 C C . LYS A 1 84 ? -5.316 -7.267 10.166 1.00 94.19 84 LYS A C 1
ATOM 695 O O . LYS A 1 84 ? -5.832 -8.170 10.824 1.00 94.19 84 LYS A O 1
ATOM 700 N N . ILE A 1 85 ? -4.907 -6.128 10.720 1.00 95.25 85 ILE A N 1
ATOM 701 C CA . ILE A 1 85 ? -5.055 -5.833 12.145 1.00 95.25 85 ILE A CA 1
ATOM 702 C C . ILE A 1 85 ? -6.535 -5.668 12.502 1.00 95.25 85 ILE A C 1
ATOM 704 O O . ILE A 1 85 ? -6.978 -6.249 13.490 1.00 95.25 85 ILE A O 1
ATOM 708 N N . SER A 1 86 ? -7.321 -4.954 11.693 1.00 95.31 86 SER A N 1
ATOM 709 C CA . SER A 1 86 ? -8.755 -4.785 11.950 1.00 95.31 86 SER A CA 1
ATOM 710 C C . SER A 1 86 ? -9.490 -6.127 11.995 1.00 95.31 86 SER A C 1
ATOM 712 O O . SER A 1 86 ? -10.260 -6.363 12.922 1.00 95.31 86 SER A O 1
ATOM 714 N N . GLN A 1 87 ? -9.161 -7.056 11.091 1.00 94.81 87 GLN A N 1
ATOM 715 C CA . GLN A 1 87 ? -9.682 -8.427 11.110 1.00 94.81 87 GLN A CA 1
ATOM 716 C C . GLN A 1 87 ? -9.295 -9.180 12.388 1.00 94.81 87 GLN A C 1
ATOM 718 O O . GLN A 1 87 ? -10.133 -9.852 12.984 1.00 94.81 87 GLN A O 1
ATOM 723 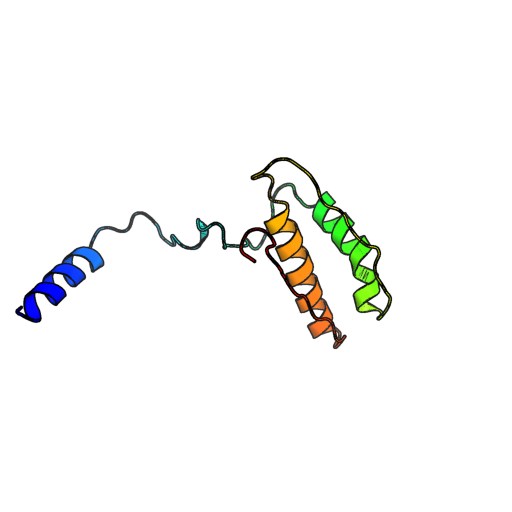N N . LYS A 1 88 ? -8.045 -9.042 12.846 1.00 95.25 88 LYS A N 1
ATOM 724 C CA . LYS A 1 88 ? -7.565 -9.681 14.081 1.00 95.25 88 LYS A CA 1
ATOM 725 C C . LYS A 1 88 ? -8.322 -9.203 15.325 1.00 95.25 88 LYS A C 1
ATOM 727 O O . LYS A 1 88 ? -8.575 -10.005 16.218 1.00 95.25 88 LYS A O 1
ATOM 732 N N . TYR A 1 89 ? -8.658 -7.916 15.393 1.00 93.25 89 TYR A N 1
ATOM 733 C CA . TYR A 1 89 ? -9.379 -7.316 16.523 1.00 93.25 89 TYR A CA 1
ATOM 734 C C . TYR A 1 89 ? -10.897 -7.227 16.301 1.00 93.25 89 TYR A C 1
ATOM 736 O O . TYR A 1 89 ? -11.598 -6.659 17.133 1.00 93.25 89 TYR A O 1
ATOM 744 N N . ASN A 1 90 ? -11.405 -7.802 15.206 1.00 93.38 90 ASN A N 1
ATOM 745 C CA . ASN A 1 90 ? -12.814 -7.775 14.816 1.00 93.38 90 ASN A CA 1
ATOM 746 C C . ASN A 1 90 ? -13.416 -6.353 14.763 1.00 93.38 90 ASN A C 1
ATOM 748 O O . ASN A 1 90 ? -14.551 -6.125 15.179 1.00 93.38 90 ASN A O 1
ATOM 752 N N . VAL A 1 91 ? -12.635 -5.394 14.257 1.00 94.75 91 VAL A N 1
ATOM 753 C CA . VAL A 1 91 ? -13.050 -4.000 14.052 1.00 94.75 91 VAL A CA 1
ATOM 754 C C . VAL A 1 91 ? -13.487 -3.825 12.594 1.00 94.75 91 VAL A C 1
ATOM 756 O O . VAL A 1 91 ? -12.725 -4.190 11.692 1.00 94.75 91 VAL A O 1
ATOM 759 N N . PRO A 1 92 ? -14.681 -3.268 12.320 1.00 92.69 92 PRO A N 1
ATOM 760 C CA . PRO A 1 92 ? -15.160 -3.070 10.956 1.00 92.69 92 PRO A CA 1
ATOM 761 C C . PRO A 1 92 ? -14.385 -1.932 10.279 1.00 92.69 92 PRO A C 1
ATOM 763 O O . PRO A 1 92 ? -14.651 -0.756 10.513 1.00 92.69 92 PRO A O 1
ATOM 766 N N . VAL A 1 93 ? -13.407 -2.286 9.444 1.00 94.12 93 VAL A N 1
ATOM 767 C CA . VAL A 1 93 ? -12.593 -1.329 8.682 1.00 94.12 93 VAL A CA 1
ATOM 768 C C . VAL A 1 93 ? -12.507 -1.777 7.233 1.00 94.12 93 VAL A C 1
ATOM 770 O O . VAL A 1 93 ? -11.955 -2.841 6.941 1.00 94.12 93 VAL A O 1
ATOM 773 N N . ASP A 1 94 ? -12.979 -0.917 6.336 1.00 93.38 94 ASP A N 1
ATOM 774 C CA . ASP A 1 94 ? -12.839 -1.084 4.896 1.00 93.38 94 ASP A CA 1
ATOM 775 C C . ASP A 1 94 ? -11.830 -0.096 4.320 1.00 93.38 94 ASP A C 1
ATOM 777 O O . ASP A 1 94 ? -11.736 1.063 4.720 1.00 93.38 94 ASP A O 1
ATOM 781 N N . VAL A 1 95 ? -11.062 -0.580 3.347 1.00 93.88 95 VAL A N 1
ATOM 782 C CA . VAL A 1 95 ? -10.055 0.198 2.630 1.00 93.88 95 VAL A CA 1
ATOM 783 C C . VAL A 1 95 ? -10.417 0.170 1.156 1.00 93.88 95 VAL A C 1
ATOM 785 O O . VAL A 1 95 ? -10.462 -0.901 0.548 1.00 93.88 95 VAL A O 1
ATOM 788 N N . ILE A 1 96 ? -10.630 1.350 0.580 1.00 94.44 96 ILE A N 1
ATOM 789 C CA . ILE A 1 96 ? -10.920 1.527 -0.842 1.00 94.44 96 ILE A CA 1
ATOM 790 C C . ILE A 1 96 ? -9.735 2.245 -1.484 1.00 94.44 96 ILE A C 1
ATOM 792 O O . ILE A 1 96 ? -9.318 3.311 -1.037 1.00 94.44 96 ILE A O 1
ATOM 796 N N . TYR A 1 97 ? -9.186 1.650 -2.542 1.00 93.00 97 TYR A N 1
ATOM 797 C CA . TYR A 1 97 ? -8.142 2.260 -3.358 1.00 93.00 97 TYR A CA 1
ATOM 798 C C . TYR A 1 97 ? -8.742 2.747 -4.677 1.00 93.00 97 TYR A C 1
ATOM 800 O O . TYR A 1 97 ? -9.295 1.951 -5.433 1.00 93.00 97 TYR A O 1
ATOM 808 N N . VAL A 1 98 ? -8.590 4.040 -4.964 1.00 94.12 98 VAL A N 1
ATOM 809 C CA . VAL A 1 98 ? -9.033 4.668 -6.215 1.00 94.12 98 VAL A CA 1
ATOM 810 C C . VAL A 1 98 ? -7.817 5.271 -6.912 1.00 94.12 98 VAL A C 1
ATOM 812 O O . VAL A 1 98 ? -7.071 6.038 -6.304 1.00 94.12 98 VAL A O 1
ATOM 815 N N . ASN A 1 99 ? -7.596 4.912 -8.179 1.00 90.94 99 ASN A N 1
ATOM 816 C CA . ASN A 1 99 ? -6.565 5.533 -9.009 1.00 90.94 99 ASN A CA 1
ATOM 817 C C . ASN A 1 99 ? -7.190 6.596 -9.920 1.00 90.94 99 ASN A C 1
ATOM 819 O O . ASN A 1 99 ? -7.742 6.253 -10.959 1.00 90.94 99 ASN A O 1
ATOM 823 N N . CYS A 1 100 ? -7.050 7.869 -9.557 1.00 90.81 100 CYS A N 1
ATOM 824 C CA . CYS A 1 100 ? -7.664 8.986 -10.278 1.00 90.81 100 CYS A CA 1
ATOM 825 C C . CYS A 1 100 ? -7.122 9.225 -11.700 1.00 90.81 100 CYS A C 1
ATOM 827 O O . CYS A 1 100 ? -7.695 10.034 -12.412 1.00 90.81 100 CYS A O 1
ATOM 829 N N . GLU A 1 101 ? -6.021 8.585 -12.112 1.00 87.44 101 GLU A N 1
ATOM 830 C CA . GLU A 1 101 ? -5.497 8.706 -13.485 1.00 87.44 101 GLU A CA 1
ATOM 831 C C . GLU A 1 101 ? -6.267 7.835 -14.491 1.00 87.44 101 GLU A C 1
ATOM 833 O O . GLU A 1 101 ? -6.283 8.131 -15.681 1.00 87.44 101 GLU A O 1
ATOM 838 N N . ILE A 1 102 ? -6.875 6.742 -14.021 1.00 80.62 102 ILE A N 1
ATOM 839 C CA . ILE A 1 102 ? -7.544 5.743 -14.874 1.00 80.62 102 ILE A CA 1
ATOM 840 C C . ILE A 1 102 ? -9.074 5.917 -14.852 1.00 80.62 102 ILE A C 1
ATOM 842 O O . ILE A 1 102 ? -9.762 5.347 -15.696 1.00 80.62 102 ILE A O 1
ATOM 846 N N . VAL A 1 103 ? -9.596 6.669 -13.876 1.00 59.53 103 VAL A N 1
ATOM 847 C CA . VAL A 1 103 ? -11.032 6.952 -13.703 1.00 59.53 103 VAL A CA 1
ATOM 848 C C . VAL A 1 103 ? -11.516 7.975 -14.722 1.00 59.53 103 VAL A C 1
ATOM 850 O O . VAL A 1 103 ? -10.793 8.971 -14.938 1.00 59.53 103 VAL A O 1
#

Radius of gyration: 20.71 Å; chains: 1; bounding box: 31×44×58 Å

Foldseek 3Di:
DDPVVVVVVVVVVVPPDDPDPDPVCVDPPDQDPDDPPCVVVLVVVCVQCVVQLVVHDGDDDDDDDDPPPCPVSSVVNSVVVVVVVCVVSVHDDDDDDDDPVVD

pLDDT: mean 90.19, std 7.34, range [56.97, 96.69]